Protein AF-A0A821FI70-F1 (afdb_monomer_lite)

Sequence (73 aa):
MNVASVKKLLALCHKMKKLQSIVHVSTAYANCNRNDVAEMIYPPPIQPAKLLEASEWMDDHVFDALTNKIISD

Radius of gyration: 15.87 Å; chains: 1; bounding box: 28×32×44 Å

pLDDT: mean 88.71, std 7.59, range [52.78, 98.06]

Organism: NCBI:txid392030

Structure (mmCIF, N/CA/C/O backbone):
data_AF-A0A821FI70-F1
#
_entry.id   AF-A0A821FI70-F1
#
loop_
_atom_site.group_PDB
_atom_site.id
_atom_site.type_symbol
_atom_site.label_atom_id
_atom_site.label_alt_id
_atom_site.label_comp_id
_atom_site.label_asym_id
_atom_site.label_entity_id
_atom_site.label_seq_id
_atom_site.pdbx_PDB_ins_code
_atom_site.Cartn_x
_atom_site.Cartn_y
_atom_site.Cartn_z
_atom_site.occupancy
_atom_site.B_iso_or_equiv
_atom_site.auth_seq_id
_atom_site.auth_comp_id
_atom_site.auth_asym_id
_atom_site.auth_atom_id
_atom_site.pdbx_PDB_model_num
ATOM 1 N N . MET A 1 1 ? 0.305 7.645 -2.520 1.00 75.44 1 MET A N 1
ATOM 2 C CA . MET A 1 1 ? -0.031 6.224 -2.820 1.00 75.44 1 MET A CA 1
ATOM 3 C C . MET A 1 1 ? -1.331 5.795 -2.131 1.00 75.44 1 MET A C 1
ATOM 5 O O . MET A 1 1 ? -1.586 6.240 -1.017 1.00 75.44 1 MET A O 1
ATOM 9 N N . ASN A 1 2 ? -2.114 4.888 -2.731 1.00 83.75 2 ASN A N 1
ATOM 10 C CA . ASN A 1 2 ? -3.382 4.369 -2.169 1.00 83.75 2 ASN A CA 1
ATOM 11 C C . ASN A 1 2 ? -3.219 3.556 -0.861 1.00 83.75 2 ASN A C 1
ATOM 13 O O . ASN A 1 2 ? -4.141 3.495 -0.050 1.00 83.75 2 ASN A O 1
ATOM 17 N N . VAL A 1 3 ? -2.030 3.003 -0.601 1.00 88.50 3 VAL A N 1
ATOM 18 C CA . VAL A 1 3 ? -1.692 2.284 0.643 1.00 88.50 3 VAL A CA 1
ATOM 19 C C . VAL A 1 3 ? -1.671 3.207 1.875 1.00 88.50 3 VAL A C 1
ATOM 21 O O . VAL A 1 3 ? -1.990 2.775 2.985 1.00 88.50 3 VAL A O 1
ATOM 24 N N . ALA A 1 4 ? -1.337 4.492 1.696 1.00 90.94 4 ALA A N 1
ATOM 25 C CA . ALA A 1 4 ? -1.198 5.458 2.792 1.00 90.94 4 ALA A CA 1
ATOM 26 C C . ALA A 1 4 ? -2.508 5.636 3.576 1.00 90.94 4 ALA A C 1
ATOM 28 O O . ALA A 1 4 ? -2.521 5.642 4.810 1.00 90.94 4 ALA A O 1
ATOM 29 N N . SER A 1 5 ? -3.621 5.748 2.849 1.00 90.06 5 SER A N 1
ATOM 30 C CA . SER A 1 5 ? -4.954 5.967 3.410 1.00 90.06 5 SER A CA 1
ATOM 31 C C . SER A 1 5 ? -5.406 4.786 4.265 1.00 90.06 5 SER A C 1
ATOM 33 O O . SER A 1 5 ? -5.852 4.981 5.395 1.00 90.06 5 SER A O 1
ATOM 35 N N . VAL A 1 6 ? -5.210 3.558 3.772 1.00 93.31 6 VAL A N 1
ATOM 36 C CA . VAL A 1 6 ? -5.546 2.332 4.511 1.00 93.31 6 VAL A CA 1
ATOM 37 C C . VAL A 1 6 ? -4.687 2.213 5.772 1.00 93.31 6 VAL A C 1
ATOM 39 O O . VAL A 1 6 ? -5.212 1.914 6.840 1.00 93.31 6 VAL A O 1
ATOM 42 N N . LYS A 1 7 ? -3.388 2.539 5.703 1.00 93.00 7 LYS A N 1
ATOM 43 C CA . LYS A 1 7 ? -2.502 2.544 6.881 1.00 93.00 7 LYS A CA 1
ATOM 44 C C . LYS A 1 7 ? -2.988 3.517 7.964 1.00 93.00 7 LYS A C 1
ATOM 46 O O . LYS A 1 7 ? -3.032 3.149 9.138 1.00 93.00 7 LYS A O 1
ATOM 51 N N . LYS A 1 8 ? -3.387 4.739 7.584 1.00 94.00 8 LYS A N 1
ATOM 52 C CA . LYS A 1 8 ? -3.943 5.744 8.512 1.00 94.00 8 LYS A CA 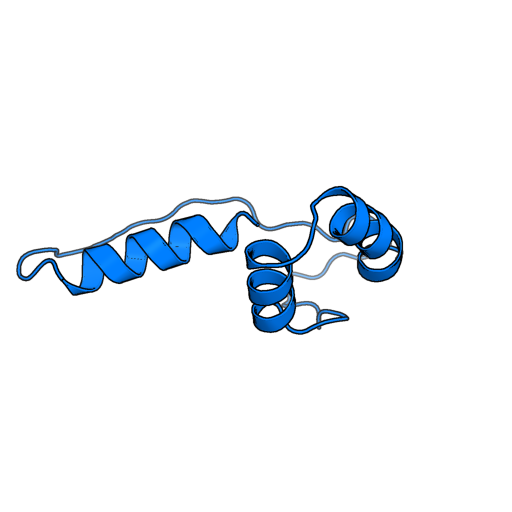1
ATOM 53 C C . LYS A 1 8 ? -5.274 5.288 9.116 1.00 94.00 8 LYS A C 1
ATOM 55 O O . LYS A 1 8 ? -5.463 5.419 10.324 1.00 94.00 8 LYS A O 1
ATOM 60 N N . LEU A 1 9 ? -6.158 4.710 8.300 1.00 95.31 9 LEU A N 1
ATOM 61 C CA . LEU A 1 9 ? -7.425 4.138 8.758 1.00 95.31 9 LEU A CA 1
ATOM 62 C C . LEU A 1 9 ? -7.189 3.036 9.797 1.00 95.31 9 LEU A C 1
ATOM 64 O O . LEU A 1 9 ? -7.740 3.099 10.892 1.00 95.31 9 LEU A O 1
ATOM 68 N N . LEU A 1 10 ? -6.308 2.078 9.501 1.00 96.38 10 LEU A N 1
ATOM 69 C CA . LEU A 1 10 ? -5.967 1.003 10.432 1.00 96.38 10 LEU A CA 1
ATOM 70 C C . LEU A 1 10 ? -5.374 1.554 11.735 1.00 96.38 10 LEU A C 1
ATOM 72 O O . LEU A 1 10 ? -5.759 1.118 12.817 1.00 96.38 10 LEU A O 1
ATOM 76 N N . ALA A 1 11 ? -4.486 2.551 11.667 1.00 96.69 11 ALA A N 1
ATOM 77 C CA . ALA A 1 11 ? -3.922 3.195 12.856 1.00 96.69 11 ALA A CA 1
ATOM 78 C C . ALA A 1 11 ? -4.989 3.857 13.747 1.00 96.69 11 ALA A C 1
ATOM 80 O O . ALA A 1 11 ? -4.877 3.817 14.974 1.00 96.69 11 ALA A O 1
ATOM 81 N N . LEU A 1 12 ? -6.031 4.448 13.154 1.00 97.31 12 LEU A N 1
ATOM 82 C CA . LEU A 1 12 ? -7.177 4.976 13.894 1.00 97.31 12 LEU A CA 1
ATOM 83 C C . LEU A 1 12 ? -7.995 3.845 14.521 1.00 97.31 12 LEU A C 1
ATOM 85 O O . LEU A 1 12 ? -8.332 3.907 15.702 1.00 97.31 12 LEU A O 1
ATOM 89 N N . CYS A 1 13 ? -8.287 2.804 13.752 1.00 97.69 13 CYS A N 1
ATOM 90 C CA . CYS A 1 13 ? -9.086 1.682 14.212 1.00 97.69 13 CYS A CA 1
ATOM 91 C C . CYS A 1 13 ? -8.452 0.931 15.389 1.00 97.69 13 CYS A C 1
ATOM 93 O O . CYS A 1 13 ? -9.168 0.552 16.311 1.00 97.69 13 CYS A O 1
ATOM 95 N N . HIS A 1 14 ? -7.120 0.819 15.439 1.00 96.75 14 HIS A N 1
ATOM 96 C CA . HIS A 1 14 ? -6.409 0.268 16.601 1.00 96.75 14 HIS A CA 1
ATOM 97 C C . HIS A 1 14 ? -6.658 1.048 17.907 1.00 96.75 14 HIS A C 1
ATOM 99 O O . HIS A 1 14 ? -6.468 0.507 18.993 1.00 96.75 14 HIS A O 1
ATOM 105 N N . LYS A 1 15 ? -7.105 2.310 17.836 1.00 97.88 15 LYS A N 1
ATOM 106 C CA . LYS A 1 15 ? -7.461 3.126 19.011 1.00 97.88 15 LYS A CA 1
ATOM 107 C C . LYS A 1 15 ? -8.922 2.937 19.448 1.00 97.88 15 LYS A C 1
ATOM 109 O O . LYS A 1 15 ? -9.311 3.419 20.512 1.00 97.88 15 LYS A O 1
ATOM 114 N N . MET A 1 16 ? -9.748 2.248 18.657 1.00 98.06 16 MET A N 1
ATOM 115 C CA . MET A 1 16 ? -11.181 2.079 18.908 1.00 98.06 16 MET A CA 1
ATOM 116 C C . MET A 1 16 ? -11.464 0.819 19.739 1.00 98.06 16 MET A C 1
ATOM 118 O O . MET A 1 16 ? -11.646 -0.270 19.208 1.00 98.06 16 MET A O 1
ATOM 122 N N . LYS A 1 17 ? -11.590 0.973 21.062 1.00 96.88 17 LYS A N 1
ATOM 123 C CA . LYS A 1 17 ? -11.742 -0.149 22.016 1.00 96.88 17 LYS A CA 1
ATOM 124 C C . LYS A 1 17 ? -12.955 -1.068 21.796 1.00 96.88 17 LYS A C 1
ATOM 126 O O . LYS A 1 17 ? -12.977 -2.166 22.335 1.00 96.88 17 LYS A O 1
ATOM 131 N N . LYS A 1 18 ? -13.986 -0.606 21.082 1.00 97.94 18 LYS A N 1
ATOM 132 C CA . LYS A 1 18 ? -15.234 -1.357 20.847 1.00 97.94 18 LYS A CA 1
ATOM 133 C C . LYS A 1 18 ? -15.408 -1.812 19.395 1.00 97.94 18 LYS A C 1
ATOM 135 O O . LYS A 1 18 ? -16.425 -2.429 19.084 1.00 97.94 18 LYS A O 1
ATOM 140 N N . LEU A 1 19 ? -14.459 -1.500 18.512 1.00 97.75 19 LEU A N 1
ATOM 141 C CA . LEU A 1 19 ? -14.550 -1.856 17.099 1.00 97.75 19 LEU A CA 1
ATOM 142 C C . LEU A 1 19 ? -14.453 -3.379 16.937 1.00 97.75 19 LEU A C 1
ATOM 144 O O . LEU A 1 19 ? -13.497 -3.983 17.409 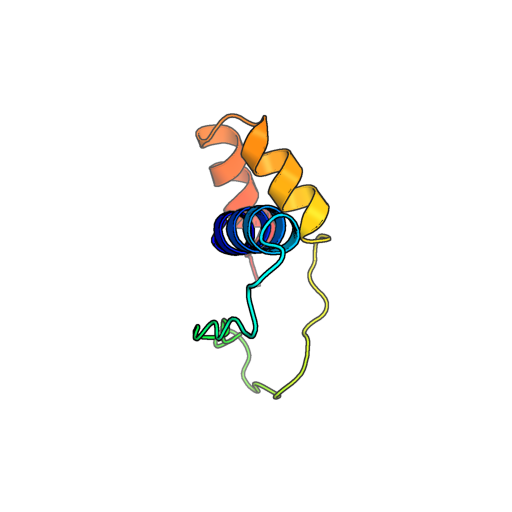1.00 97.75 19 LEU A O 1
ATOM 148 N N . GLN A 1 20 ? -15.454 -3.984 16.294 1.00 96.94 20 GLN A N 1
ATOM 149 C CA . GLN A 1 20 ? -15.537 -5.442 16.128 1.00 96.94 20 GLN A CA 1
ATOM 150 C C . GLN A 1 20 ? -14.912 -5.921 14.814 1.00 96.94 20 GLN A C 1
ATOM 152 O O . GLN A 1 20 ? -14.284 -6.973 14.778 1.00 96.94 20 GLN A O 1
ATOM 157 N N . SER A 1 21 ? -15.080 -5.168 13.724 1.00 96.38 21 SER A N 1
ATOM 158 C CA . SER A 1 21 ? -14.511 -5.521 12.422 1.00 96.38 21 SER A CA 1
ATOM 159 C C . SER A 1 21 ? -14.339 -4.301 11.519 1.00 96.38 21 SER A C 1
ATOM 161 O O . SER A 1 21 ? -14.989 -3.270 11.700 1.00 96.38 21 SER A O 1
ATOM 163 N N . ILE A 1 22 ? -13.443 -4.442 10.542 1.00 95.88 22 ILE A N 1
ATOM 164 C CA . ILE A 1 22 ? -13.268 -3.543 9.400 1.00 95.88 22 ILE A CA 1
ATOM 165 C C . ILE A 1 22 ? -13.227 -4.433 8.170 1.00 95.88 22 ILE A C 1
ATOM 167 O O . ILE A 1 22 ? -12.453 -5.388 8.130 1.00 95.88 22 ILE A O 1
ATOM 171 N N . VAL A 1 23 ? -14.015 -4.092 7.157 1.00 95.88 23 VAL A N 1
ATOM 172 C CA . VAL A 1 23 ? -13.949 -4.737 5.848 1.00 95.88 23 VAL A CA 1
ATOM 173 C C . VAL A 1 23 ? -13.524 -3.676 4.844 1.00 95.88 23 VAL A C 1
ATOM 175 O O . VAL A 1 23 ? -14.222 -2.684 4.652 1.00 95.88 23 VAL A O 1
ATOM 178 N N . HIS A 1 24 ? -12.355 -3.867 4.239 1.00 93.75 24 HIS A N 1
ATOM 179 C CA . HIS A 1 24 ? -11.842 -3.007 3.179 1.00 93.75 24 HIS A CA 1
ATOM 180 C C . HIS A 1 24 ? -11.929 -3.760 1.855 1.00 93.75 24 HIS A C 1
ATOM 182 O O . HIS A 1 24 ? -11.354 -4.838 1.715 1.00 93.75 24 HIS A O 1
ATOM 188 N N . VAL A 1 25 ? -12.644 -3.182 0.893 1.00 94.00 25 VAL A N 1
ATOM 189 C CA . VAL A 1 25 ? -12.785 -3.727 -0.458 1.00 94.00 25 VAL A CA 1
ATOM 190 C C . VAL A 1 25 ? -12.040 -2.806 -1.413 1.00 94.00 25 VAL A C 1
ATOM 192 O O . VAL A 1 25 ? -12.289 -1.604 -1.447 1.00 94.00 25 VAL A O 1
ATOM 195 N N . SER A 1 26 ? -11.118 -3.372 -2.183 1.00 90.69 26 SER A N 1
ATOM 196 C CA . SER A 1 26 ? -10.339 -2.657 -3.193 1.00 90.69 26 SER A CA 1
ATOM 197 C C . SER A 1 26 ? -9.997 -3.580 -4.353 1.00 90.69 26 SER A C 1
ATOM 199 O O . SER A 1 26 ? -10.046 -4.800 -4.215 1.00 90.69 26 S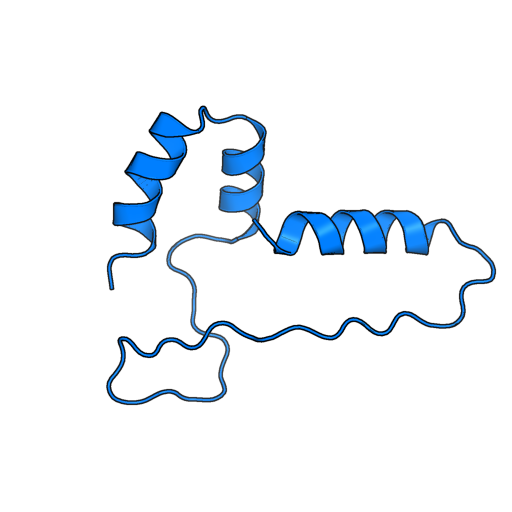ER A O 1
ATOM 201 N N . THR A 1 27 ? -9.589 -3.005 -5.476 1.00 87.88 27 THR A N 1
ATOM 202 C CA . THR A 1 27 ? -9.065 -3.743 -6.628 1.00 87.88 27 THR A CA 1
ATOM 203 C C . THR A 1 27 ? -7.551 -3.907 -6.520 1.00 87.88 27 THR A C 1
ATOM 205 O O . THR A 1 27 ? -6.844 -2.941 -6.222 1.00 87.88 27 THR A O 1
ATOM 208 N N . ALA A 1 28 ? -7.041 -5.110 -6.785 1.00 84.06 28 ALA A N 1
ATOM 209 C CA . ALA A 1 28 ? -5.607 -5.321 -6.966 1.00 84.06 28 ALA A CA 1
ATOM 210 C C . ALA A 1 28 ? -5.150 -4.746 -8.317 1.00 84.06 28 ALA A C 1
ATOM 212 O O . ALA A 1 28 ? -5.901 -4.769 -9.292 1.00 84.06 28 ALA A O 1
ATOM 213 N N . TYR A 1 29 ? -3.919 -4.236 -8.373 1.00 84.81 29 TYR A N 1
ATOM 214 C CA . TYR A 1 29 ? -3.288 -3.881 -9.643 1.00 84.81 29 TYR A CA 1
ATOM 215 C C . TYR A 1 29 ? -2.965 -5.158 -10.425 1.00 84.81 29 TYR A C 1
ATOM 217 O O . TYR A 1 29 ? -2.381 -6.089 -9.869 1.00 84.81 29 TYR A O 1
ATOM 225 N N . ALA A 1 30 ? -3.335 -5.193 -11.703 1.00 85.25 30 ALA A N 1
ATOM 226 C CA . ALA A 1 30 ? -3.025 -6.297 -12.601 1.00 85.25 30 ALA A CA 1
ATOM 227 C C . ALA A 1 30 ? -1.827 -5.923 -13.484 1.00 85.25 30 ALA A C 1
ATOM 229 O O . ALA A 1 30 ? -1.832 -4.878 -14.132 1.00 85.25 30 ALA A O 1
ATOM 230 N N . ASN A 1 31 ? -0.807 -6.784 -13.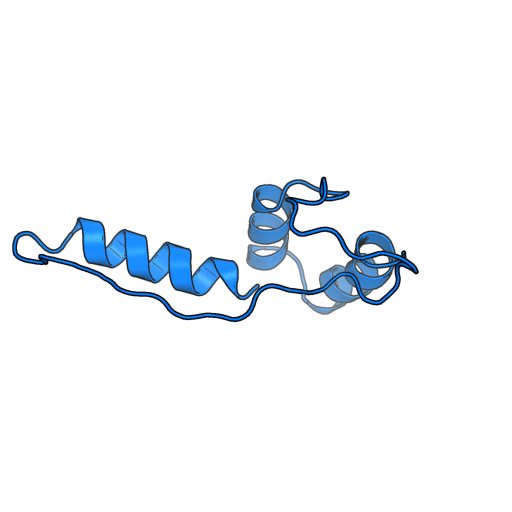530 1.00 87.38 31 ASN A N 1
ATOM 231 C CA . ASN A 1 31 ? 0.392 -6.599 -14.357 1.00 87.38 31 ASN A CA 1
ATOM 232 C C . ASN A 1 31 ? 0.109 -6.948 -15.830 1.00 87.38 31 ASN A C 1
ATOM 234 O O . ASN A 1 31 ? 0.727 -7.848 -16.394 1.00 87.38 31 ASN A O 1
ATOM 238 N N . CYS A 1 32 ? -0.861 -6.260 -16.441 1.00 86.38 32 CYS A N 1
ATOM 239 C CA . CYS A 1 32 ? -1.342 -6.515 -17.806 1.00 86.38 32 CYS A CA 1
ATOM 240 C C . CYS A 1 32 ? -0.308 -6.211 -18.901 1.00 86.38 32 CYS A C 1
ATOM 242 O O . CYS A 1 32 ? -0.564 -6.455 -20.074 1.00 86.38 32 CYS A O 1
ATOM 244 N N . ASN A 1 33 ? 0.847 -5.666 -18.529 1.00 84.62 33 ASN A N 1
ATOM 245 C CA . ASN A 1 33 ? 2.015 -5.547 -19.391 1.00 84.62 33 ASN A CA 1
ATOM 246 C C . ASN A 1 33 ? 2.735 -6.895 -19.612 1.00 84.62 33 ASN A C 1
ATOM 248 O O . ASN A 1 33 ? 3.600 -6.992 -20.477 1.00 84.62 33 ASN A O 1
ATOM 252 N N . ARG A 1 34 ? 2.381 -7.949 -18.863 1.00 85.81 34 ARG A N 1
ATOM 253 C CA . ARG A 1 34 ? 2.897 -9.314 -19.042 1.00 85.81 34 ARG A CA 1
ATOM 254 C C . ARG A 1 34 ? 1.952 -10.139 -19.916 1.00 85.81 34 ARG A C 1
ATOM 256 O O . ARG A 1 34 ? 0.738 -9.999 -19.812 1.00 85.81 34 ARG A O 1
ATOM 263 N N . ASN A 1 35 ? 2.510 -11.050 -20.717 1.00 90.50 35 ASN A N 1
ATOM 264 C CA . ASN A 1 35 ? 1.718 -11.983 -21.534 1.00 90.50 35 ASN A CA 1
ATOM 265 C C . ASN A 1 35 ? 0.877 -12.942 -20.677 1.00 90.50 35 ASN A C 1
ATOM 267 O O . ASN A 1 35 ? -0.238 -13.284 -21.056 1.00 90.50 35 ASN A O 1
ATOM 271 N N . ASP A 1 36 ? 1.404 -13.325 -19.511 1.00 90.31 36 ASP A N 1
ATOM 272 C CA . ASP A 1 36 ? 0.740 -14.191 -18.543 1.00 90.31 36 ASP A CA 1
ATOM 273 C C . ASP A 1 36 ? 0.674 -13.498 -17.176 1.00 90.31 36 ASP A C 1
ATOM 275 O O . ASP A 1 36 ? 1.687 -13.022 -16.650 1.00 90.31 36 ASP A O 1
ATOM 279 N N . VAL A 1 37 ? -0.522 -13.468 -16.582 1.00 89.31 37 VAL A N 1
ATOM 280 C CA . VAL A 1 37 ? -0.769 -12.911 -15.245 1.00 89.31 37 VAL A CA 1
ATOM 281 C C . VAL A 1 37 ? -1.201 -14.039 -14.309 1.00 89.31 37 VAL A C 1
ATOM 283 O O . VAL A 1 37 ? -2.309 -14.555 -14.402 1.00 89.31 37 VAL A O 1
ATOM 286 N N . ALA A 1 38 ? -0.321 -14.410 -13.383 1.00 87.00 38 ALA A N 1
ATOM 287 C CA . ALA A 1 38 ? -0.607 -15.325 -12.284 1.00 87.00 38 ALA A CA 1
ATOM 288 C C . ALA A 1 38 ? -1.225 -14.603 -11.071 1.00 87.00 38 ALA A C 1
ATOM 290 O O . ALA A 1 38 ? -0.911 -13.439 -10.793 1.00 87.00 38 ALA A O 1
ATOM 291 N N . GLU A 1 39 ? -2.050 -15.321 -10.306 1.00 87.75 39 GLU A N 1
ATOM 292 C CA . GLU A 1 39 ? -2.559 -14.890 -8.998 1.00 87.75 39 GLU A CA 1
ATOM 293 C C . GLU A 1 39 ? -1.469 -15.073 -7.931 1.00 87.75 39 GLU A C 1
ATOM 295 O O . GLU A 1 39 ? -1.462 -16.012 -7.138 1.00 87.75 39 GLU A O 1
ATOM 300 N N . MET A 1 40 ? -0.474 -14.189 -7.970 1.00 87.50 40 MET A N 1
ATOM 301 C CA . MET A 1 40 ? 0.661 -14.208 -7.056 1.00 87.50 40 MET A CA 1
ATOM 302 C C . MET A 1 40 ? 1.086 -12.798 -6.657 1.00 87.50 40 MET A C 1
ATOM 304 O O . MET A 1 40 ? 0.781 -11.811 -7.328 1.00 87.50 40 MET A O 1
ATOM 308 N N . ILE A 1 41 ? 1.857 -12.710 -5.575 1.00 86.06 41 ILE A N 1
ATOM 309 C CA . ILE A 1 41 ? 2.540 -11.471 -5.211 1.00 86.06 41 ILE A CA 1
ATOM 310 C C . ILE A 1 41 ? 3.781 -11.349 -6.091 1.00 86.06 41 ILE A C 1
ATOM 312 O O . ILE A 1 41 ? 4.740 -12.106 -5.947 1.00 86.06 41 ILE A O 1
ATOM 316 N N . TYR A 1 42 ? 3.762 -10.379 -6.996 1.00 87.12 42 TYR A N 1
ATOM 317 C CA . TYR A 1 42 ? 4.919 -10.061 -7.820 1.00 87.12 42 TYR A CA 1
ATOM 318 C C . TYR A 1 42 ? 5.970 -9.341 -6.968 1.00 87.12 42 TYR A C 1
ATOM 320 O O . TYR A 1 42 ? 5.617 -8.392 -6.260 1.00 87.12 42 TYR A O 1
ATOM 328 N N . PRO A 1 43 ? 7.245 -9.770 -7.000 1.00 86.69 43 PRO A N 1
ATOM 329 C CA . PRO A 1 43 ? 8.299 -9.084 -6.270 1.00 86.69 43 PRO A CA 1
ATOM 330 C C . PRO A 1 43 ? 8.447 -7.661 -6.829 1.00 86.69 43 PRO A C 1
ATOM 332 O O . PRO A 1 43 ? 8.690 -7.507 -8.027 1.00 86.69 43 PRO A O 1
ATOM 335 N N . PRO A 1 44 ? 8.275 -6.615 -6.002 1.00 85.38 44 PRO A N 1
ATOM 336 C CA . PRO A 1 44 ? 8.361 -5.249 -6.486 1.00 85.38 44 PRO A CA 1
ATOM 337 C C . PRO A 1 44 ? 9.831 -4.846 -6.700 1.00 85.38 44 PRO A C 1
ATOM 339 O O . PRO A 1 44 ? 10.697 -5.290 -5.940 1.00 85.38 44 PRO A O 1
ATOM 342 N N . PRO A 1 45 ? 10.127 -3.950 -7.661 1.00 84.06 45 PRO A N 1
ATOM 343 C CA . PRO A 1 45 ? 11.490 -3.465 -7.898 1.00 84.06 45 PRO A CA 1
ATOM 344 C C . PRO A 1 45 ? 12.031 -2.649 -6.714 1.00 84.06 45 PRO A C 1
ATOM 346 O O . PRO A 1 45 ? 13.236 -2.590 -6.479 1.00 84.06 45 PRO A O 1
ATOM 349 N N . ILE A 1 46 ? 11.135 -2.029 -5.937 1.00 88.00 46 ILE A N 1
ATOM 350 C CA . ILE A 1 46 ? 11.451 -1.254 -4.736 1.00 88.00 46 ILE A CA 1
ATOM 351 C C . ILE A 1 46 ? 10.471 -1.635 -3.627 1.00 88.00 46 ILE A C 1
ATOM 353 O O . ILE A 1 46 ? 9.276 -1.815 -3.855 1.00 88.00 46 ILE A O 1
ATOM 357 N N . GLN A 1 47 ? 10.971 -1.725 -2.395 1.00 89.25 47 GLN A N 1
ATOM 358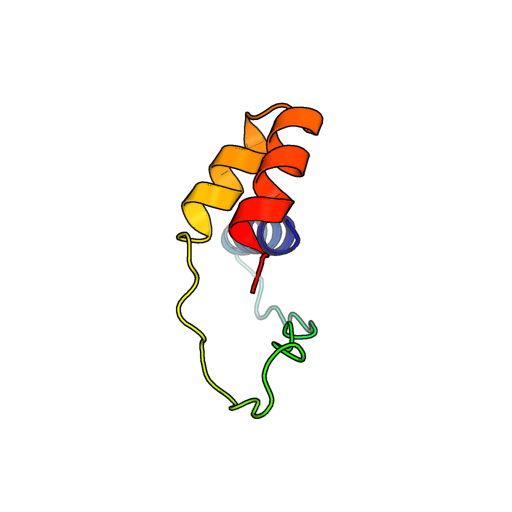 C CA . GLN A 1 47 ? 10.136 -1.976 -1.222 1.00 89.25 47 GLN A CA 1
ATOM 359 C C . GLN A 1 47 ? 9.062 -0.877 -1.067 1.00 89.25 47 GLN A C 1
ATOM 361 O O . GLN A 1 47 ? 9.423 0.300 -0.967 1.00 89.25 47 GLN A O 1
ATOM 366 N N . PRO A 1 48 ? 7.763 -1.223 -0.947 1.00 88.44 48 PRO A N 1
ATOM 367 C CA . PRO A 1 48 ? 6.678 -0.239 -0.876 1.00 88.44 48 PRO A CA 1
ATOM 368 C C . PRO A 1 48 ? 6.817 0.786 0.255 1.00 88.44 48 PRO A C 1
ATOM 370 O O . PRO A 1 48 ? 6.413 1.933 0.100 1.00 88.44 48 PRO A O 1
ATOM 373 N N . ALA A 1 49 ? 7.417 0.398 1.386 1.00 89.94 49 ALA A N 1
ATOM 374 C CA . ALA A 1 49 ? 7.651 1.303 2.510 1.00 89.94 49 ALA A CA 1
ATOM 375 C C . ALA A 1 49 ? 8.582 2.473 2.144 1.00 89.94 49 ALA A C 1
ATOM 377 O O . ALA A 1 49 ? 8.317 3.599 2.550 1.00 89.94 49 ALA A O 1
ATOM 378 N N . LYS A 1 50 ? 9.617 2.221 1.331 1.00 90.00 50 LYS A N 1
ATOM 379 C CA . LYS A 1 50 ? 10.551 3.258 0.867 1.00 90.00 50 LYS A CA 1
ATOM 380 C C . LYS A 1 50 ? 9.885 4.224 -0.110 1.00 90.00 50 LYS A C 1
ATOM 382 O O . LYS A 1 50 ? 10.165 5.414 -0.076 1.00 90.00 50 LYS A O 1
ATOM 387 N N . LEU A 1 51 ? 8.987 3.717 -0.959 1.00 90.25 51 LEU A N 1
ATOM 388 C CA . LEU A 1 51 ? 8.192 4.556 -1.861 1.00 90.25 51 LEU A CA 1
ATOM 389 C C . LEU A 1 51 ? 7.202 5.429 -1.093 1.00 90.25 51 LEU A C 1
ATOM 391 O O . LEU A 1 51 ? 7.017 6.591 -1.441 1.00 90.25 51 LEU A O 1
ATOM 395 N N . LEU A 1 52 ? 6.595 4.881 -0.037 1.00 90.62 52 LEU A N 1
ATOM 396 C CA . LEU A 1 52 ? 5.697 5.635 0.826 1.00 90.62 52 LEU A CA 1
ATOM 397 C C . LEU A 1 52 ? 6.440 6.777 1.525 1.00 90.62 52 LEU A C 1
ATOM 399 O O . LEU A 1 52 ? 5.969 7.905 1.478 1.00 90.62 52 LEU A O 1
ATOM 403 N N . GLU A 1 53 ? 7.607 6.489 2.104 1.00 90.94 53 GLU A N 1
ATOM 404 C CA . GLU A 1 53 ? 8.469 7.497 2.726 1.00 90.94 53 GLU A CA 1
ATOM 405 C C . GLU A 1 53 ? 8.885 8.567 1.712 1.00 90.94 53 GLU A C 1
ATOM 407 O O . GLU A 1 53 ? 8.656 9.745 1.956 1.00 90.94 53 GLU A O 1
ATOM 412 N N . ALA A 1 54 ? 9.404 8.171 0.543 1.00 90.56 54 ALA A N 1
ATOM 413 C CA . ALA A 1 54 ? 9.745 9.102 -0.534 1.00 90.56 54 ALA A CA 1
ATOM 414 C C . ALA A 1 54 ? 8.565 10.011 -0.906 1.00 90.56 54 ALA A C 1
ATOM 416 O O . ALA A 1 54 ? 8.744 11.218 -1.004 1.00 90.56 54 ALA A O 1
ATOM 417 N N . SER A 1 55 ? 7.353 9.461 -1.028 1.00 89.00 55 SER A N 1
ATOM 418 C CA . SER A 1 55 ? 6.155 10.246 -1.354 1.00 89.00 55 SER A CA 1
ATOM 419 C C . SER A 1 55 ? 5.715 11.231 -0.263 1.00 89.00 55 SER A C 1
ATOM 421 O O . SER A 1 55 ? 4.840 12.050 -0.516 1.00 89.00 55 SER A O 1
ATOM 423 N N . GLU A 1 56 ? 6.255 11.136 0.957 1.00 89.88 56 GLU A N 1
ATOM 424 C CA . GLU A 1 56 ? 5.913 12.041 2.063 1.00 89.88 56 GLU A CA 1
ATOM 425 C C . GLU A 1 56 ? 6.834 13.268 2.145 1.00 89.88 56 GLU A C 1
ATOM 427 O O . GLU A 1 56 ? 6.392 14.308 2.633 1.00 89.88 56 GLU A O 1
ATOM 432 N N . TRP A 1 57 ? 8.092 13.168 1.699 1.00 89.88 57 TRP A N 1
ATOM 433 C CA . TRP A 1 57 ? 9.080 14.254 1.823 1.00 89.88 57 TRP A CA 1
ATOM 434 C C . TRP A 1 57 ? 9.598 14.799 0.490 1.00 89.88 57 TRP A C 1
ATOM 436 O O . TRP A 1 57 ? 10.167 15.891 0.466 1.00 89.88 57 TRP A O 1
ATOM 446 N N . MET A 1 58 ? 9.471 14.038 -0.596 1.00 91.19 58 MET A N 1
ATOM 447 C CA . MET A 1 58 ? 10.007 14.406 -1.903 1.00 91.19 58 MET A CA 1
ATOM 448 C C . MET A 1 58 ? 9.061 15.355 -2.634 1.00 91.19 58 MET A C 1
ATOM 450 O O . MET A 1 58 ? 7.846 15.234 -2.523 1.00 91.19 58 MET A O 1
ATOM 454 N N . ASP A 1 59 ? 9.636 16.278 -3.404 1.00 93.19 59 ASP A N 1
ATOM 455 C CA . ASP A 1 59 ? 8.876 17.136 -4.310 1.00 93.19 59 ASP A CA 1
ATOM 456 C C . ASP A 1 59 ? 8.157 16.308 -5.386 1.00 93.19 59 ASP A C 1
ATOM 458 O O . ASP A 1 59 ? 8.743 15.379 -5.954 1.00 93.19 59 ASP A O 1
ATOM 462 N N . ASP A 1 60 ? 6.909 16.672 -5.681 1.00 89.25 60 ASP A N 1
ATOM 463 C CA . ASP A 1 60 ? 6.040 15.931 -6.599 1.00 89.25 60 ASP A CA 1
ATOM 464 C C . ASP A 1 60 ? 6.652 15.817 -8.005 1.00 89.25 60 ASP A C 1
ATOM 466 O O . ASP A 1 60 ? 6.613 14.743 -8.603 1.00 89.25 60 ASP A O 1
ATOM 470 N N . HIS A 1 61 ? 7.309 16.867 -8.518 1.00 89.81 61 HIS A N 1
ATOM 471 C CA . HIS A 1 61 ? 7.930 16.817 -9.847 1.00 89.81 61 HIS A CA 1
ATOM 472 C C . HIS A 1 61 ? 9.114 15.849 -9.893 1.00 89.81 61 HIS A C 1
ATOM 474 O O . HIS A 1 61 ? 9.333 15.161 -10.895 1.00 89.81 61 HIS A O 1
ATOM 480 N N . VAL A 1 62 ? 9.890 15.784 -8.809 1.00 88.94 62 VAL A N 1
ATOM 481 C CA . VAL A 1 62 ? 11.007 14.840 -8.685 1.00 88.94 62 VAL A CA 1
ATOM 482 C C . VAL A 1 62 ? 10.481 13.413 -8.537 1.00 88.94 62 VAL A C 1
ATOM 484 O O . VAL A 1 62 ? 11.006 12.495 -9.172 1.00 88.94 62 VAL A O 1
ATOM 487 N N . PHE A 1 63 ? 9.428 13.223 -7.743 1.00 89.00 63 PHE A N 1
ATOM 488 C CA . PHE A 1 63 ? 8.789 11.927 -7.550 1.00 89.00 63 PHE A CA 1
ATOM 489 C C . PHE A 1 63 ? 8.190 11.391 -8.860 1.00 89.00 63 PHE A C 1
ATOM 491 O O . PHE A 1 63 ? 8.431 10.239 -9.225 1.00 89.00 63 PHE A O 1
ATOM 498 N N . ASP A 1 64 ? 7.515 12.241 -9.634 1.00 87.88 64 ASP A N 1
ATOM 499 C CA . ASP A 1 64 ? 6.958 11.889 -10.942 1.00 87.88 64 ASP A CA 1
ATOM 500 C C . ASP A 1 64 ? 8.039 11.495 -11.956 1.00 87.88 64 ASP A C 1
ATOM 502 O O . ASP A 1 64 ? 7.874 10.534 -12.713 1.00 87.88 64 ASP A O 1
ATOM 506 N N . ALA A 1 65 ? 9.194 12.166 -11.936 1.00 87.56 65 ALA A N 1
ATOM 507 C CA . ALA A 1 65 ? 10.330 11.784 -12.772 1.00 87.56 65 ALA A CA 1
ATOM 508 C C . ALA A 1 65 ? 10.878 10.384 -12.421 1.00 87.56 65 ALA A C 1
ATOM 510 O O . ALA A 1 65 ? 11.367 9.669 -13.303 1.00 87.56 65 ALA A O 1
ATOM 511 N N . LEU A 1 66 ? 10.784 9.967 -11.151 1.00 84.88 66 LEU A N 1
ATOM 512 C CA . LEU A 1 66 ? 11.163 8.623 -10.708 1.00 84.88 66 LEU A CA 1
ATOM 513 C C . LEU A 1 66 ? 10.131 7.565 -11.103 1.00 84.88 66 LEU A C 1
ATOM 515 O O . LEU A 1 66 ? 10.530 6.437 -11.394 1.00 84.88 66 LEU A O 1
ATOM 519 N N . THR A 1 67 ? 8.842 7.912 -11.166 1.00 83.56 67 THR A N 1
ATOM 520 C CA . THR A 1 67 ? 7.752 6.993 -11.538 1.00 83.56 67 THR A CA 1
ATOM 521 C C . THR A 1 67 ? 8.066 6.228 -12.824 1.00 83.56 67 THR A C 1
ATOM 523 O O . THR A 1 67 ? 7.959 5.002 -12.850 1.00 83.56 67 THR A O 1
ATOM 526 N N . ASN A 1 68 ? 8.580 6.913 -13.852 1.00 78.44 68 ASN A N 1
ATOM 527 C CA . ASN A 1 68 ? 8.971 6.282 -15.117 1.00 78.44 68 ASN A CA 1
ATOM 528 C C . ASN A 1 68 ? 10.061 5.213 -14.957 1.00 78.44 68 ASN A C 1
ATOM 530 O O . ASN A 1 68 ? 10.059 4.233 -15.690 1.00 78.44 68 ASN A O 1
ATOM 534 N N . LYS A 1 69 ? 10.983 5.360 -14.000 1.00 79.62 69 LYS A N 1
ATOM 535 C CA . LYS A 1 69 ? 12.050 4.375 -13.748 1.00 79.62 69 LYS A CA 1
ATOM 536 C C . LYS A 1 69 ? 11.599 3.205 -12.875 1.00 79.62 69 LYS A C 1
ATOM 538 O O . LYS A 1 69 ? 12.243 2.164 -12.892 1.00 79.62 69 LYS A O 1
ATOM 543 N N . ILE A 1 70 ? 10.545 3.394 -12.083 1.00 79.06 70 ILE A N 1
ATOM 544 C CA . ILE A 1 70 ? 10.043 2.402 -11.121 1.00 79.06 70 ILE A CA 1
ATOM 545 C C . ILE A 1 70 ? 8.972 1.513 -11.760 1.00 79.06 70 ILE A C 1
ATOM 547 O O . ILE A 1 70 ? 8.859 0.347 -11.396 1.00 79.06 70 ILE A O 1
ATOM 551 N N . ILE A 1 7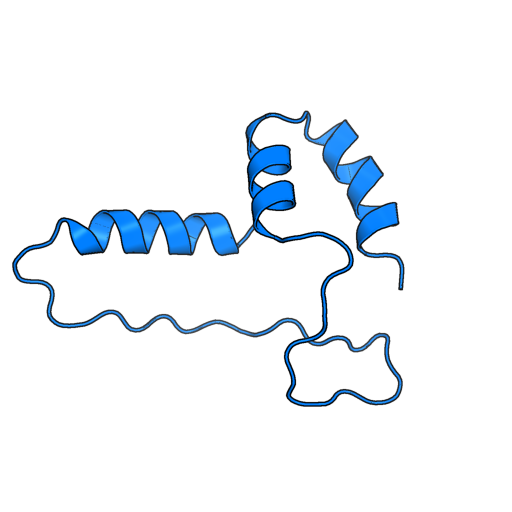1 ? 8.191 2.074 -12.689 1.00 75.31 71 ILE A N 1
ATOM 552 C CA . ILE A 1 71 ? 7.060 1.407 -13.349 1.00 75.31 71 ILE A CA 1
ATOM 553 C C . ILE A 1 71 ? 7.406 0.961 -14.784 1.00 75.31 71 ILE A C 1
ATOM 555 O O . ILE A 1 71 ? 6.612 0.240 -15.374 1.00 75.31 71 ILE A O 1
ATOM 559 N N . SER A 1 72 ? 8.570 1.330 -15.350 1.00 59.28 72 SER A N 1
ATOM 560 C CA . SER A 1 72 ? 9.003 0.800 -16.661 1.00 59.28 72 SER A CA 1
ATOM 561 C C . SER A 1 72 ? 9.322 -0.698 -16.592 1.00 59.28 72 SER A C 1
ATOM 563 O O . SER A 1 72 ? 10.481 -1.077 -16.429 1.00 59.28 72 SER A O 1
ATOM 565 N N . ASP A 1 73 ? 8.275 -1.506 -16.735 1.00 52.78 73 ASP A N 1
ATOM 566 C CA . ASP A 1 73 ? 8.274 -2.838 -17.346 1.00 52.78 73 ASP A CA 1
ATOM 567 C C . ASP A 1 73 ? 7.558 -2.738 -18.705 1.00 52.78 73 ASP A C 1
ATOM 569 O O . ASP A 1 73 ? 6.336 -2.435 -18.702 1.00 52.78 73 ASP A O 1
#

Secondary structure (DSSP, 8-state):
-HHHHHHHHHHHHTT-TT--------PPPP-TTSSS--SS-PPPSS-HHHHHHHHHHS-HHHHHHHHHHHH--

InterPro domains:
  IPR013120 Fatty acyl-CoA reductase-like, NAD-binding domain [PF07993] (1-54)
  IPR026055 Fatty acyl-CoA reductase [PTHR11011] (1-71)

Foldseek 3Di:
DVVVVVVVVVVVVVVVPPDDDDDDDDDDDFPVVDPDTDPDDDDFPDDVVVLVVCVVPPDPVVNVVCCCVRVVD